Protein 7KW3 (pdb70)

Secondary structure (DSSP, 8-state):
-PPP-SHHHHHHHHHHHHHHT-S---TT-BTTTTT--HHHHHHHHHHHHHTTEE--HHHHHH--BHHHHHHH-EE--

Organism: Thermobifida fusca (strain YX) (NCBI:txid269800)

Structure (mmCIF, N/CA/C/O backbone):
data_7KW3
#
_entry.id   7KW3
#
_cell.length_a   100.914
_cell.length_b   100.914
_cell.length_c   100.914
_cell.angle_alpha   90.000
_cell.angle_beta   90.000
_cell.angle_gamma   90.000
#
_symmetry.space_group_name_H-M   'P 43 3 2'
#
loop_
_entity.id
_entity.type
_entity.pdbx_description
1 polymer 'PCP domain'
2 non-polymer 'SULFATE ION'
3 water water
#
loop_
_atom_site.group_PDB
_atom_site.id
_atom_site.type_symbol
_atom_site.label_atom_id
_atom_site.label_alt_id
_atom_site.label_comp_id
_atom_site.label_asym_id
_atom_site.label_entity_id
_atom_site.label_seq_id
_atom_site.pdbx_PDB_ins_code
_atom_site.Cartn_x
_atom_site.Cartn_y
_atom_site.Cartn_z
_atom_site.occupancy
_atom_site.B_iso_or_equiv
_atom_site.auth_seq_id
_atom_site.auth_comp_id
_atom_site.auth_asym_id
_atom_site.auth_atom_id
_atom_site.pdbx_PDB_model_num
ATOM 1 N N . VAL A 1 2 ? -19.05454 16.06808 -6.72743 1.000 81.84116 3521 VAL A N 1
ATOM 2 C CA . VAL A 1 2 ? -18.90341 14.70235 -6.23176 1.000 86.36954 3521 VAL A CA 1
ATOM 3 C C . VAL A 1 2 ? -18.24721 13.82228 -7.30064 1.000 82.95566 3521 VAL A C 1
ATOM 4 O O . VAL A 1 2 ? -18.60599 13.90156 -8.47746 1.000 76.58154 3521 VAL A O 1
ATOM 8 N N . ARG A 1 3 ? -17.28586 12.99033 -6.87657 1.000 75.57214 3522 ARG A N 1
ATOM 9 C CA . ARG A 1 3 ? -16.38152 12.30040 -7.79718 1.000 75.60109 3522 ARG A CA 1
ATOM 10 C C . ARG A 1 3 ? -16.98392 10.98415 -8.28583 1.000 65.36972 3522 ARG A C 1
ATOM 11 O O . ARG A 1 3 ? -17.22355 10.06584 -7.49383 1.000 61.82325 3522 ARG A O 1
ATOM 19 N N . GLU A 1 4 ? -17.19248 10.88970 -9.59658 1.000 63.22872 3523 GLU A N 1
ATOM 20 C CA . GLU A 1 4 ? -17.74079 9.68939 -10.20269 1.000 61.79711 3523 GLU A CA 1
ATOM 21 C C . GLU A 1 4 ? -16.77663 8.51290 -10.06829 1.000 58.06685 3523 GLU A C 1
ATOM 22 O O . GLU A 1 4 ? -15.55827 8.68052 -10.15139 1.000 55.60814 3523 GLU A O 1
ATOM 28 N N . PRO A 1 5 ? -17.30070 7.30958 -9.88367 1.000 53.17465 3524 PRO A N 1
ATOM 29 C CA . PRO A 1 5 ? -16.43563 6.12577 -9.89749 1.000 51.74745 3524 PRO A CA 1
ATOM 30 C C . PRO A 1 5 ? -15.78766 5.94786 -11.26062 1.000 50.32469 3524 PRO A C 1
ATOM 31 O O . PRO A 1 5 ? -16.34906 6.30998 -12.30025 1.000 48.62185 3524 PRO A O 1
ATOM 35 N N . ALA A 1 6 ? -14.57453 5.40651 -11.25140 1.000 47.43935 3525 ALA A N 1
ATOM 36 C CA . ALA A 1 6 ? -13.83791 5.22594 -12.49235 1.000 47.90779 3525 ALA A CA 1
ATOM 37 C C . ALA A 1 6 ? -13.65758 3.76453 -12.86457 1.000 44.45248 3525 ALA A C 1
ATOM 38 O O . ALA A 1 6 ? -13.14216 3.47843 -13.94797 1.000 48.18758 3525 ALA A O 1
ATOM 40 N N . THR A 1 7 ? -14.05578 2.84011 -11.99735 1.000 44.07313 3526 THR A N 1
ATOM 41 C CA . THR A 1 7 ? -14.02174 1.41683 -12.29393 1.000 43.80700 3526 THR A CA 1
ATOM 42 C C . THR A 1 7 ? -15.32889 0.80152 -11.82630 1.000 44.26890 3526 THR A C 1
ATOM 43 O O . THR A 1 7 ? -16.06106 1.38535 -11.02127 1.000 40.77760 3526 THR A O 1
ATOM 47 N N . GLU A 1 8 ? -15.60715 -0.39130 -12.34952 1.000 40.71976 3527 GLU A N 1
ATOM 48 C CA . GLU A 1 8 ? -16.77458 -1.15690 -11.92682 1.000 44.68790 3527 GLU A CA 1
ATOM 49 C C . GLU A 1 8 ? -16.78643 -1.38673 -10.41229 1.000 42.98576 3527 GLU A C 1
ATOM 50 O O . GLU A 1 8 ? -17.83025 -1.23977 -9.76506 1.000 43.66981 3527 GLU A O 1
ATOM 56 N N . ALA A 1 9 ? -15.62645 -1.72114 -9.82013 1.000 42.67339 3528 ALA A N 1
ATOM 57 C CA . ALA A 1 9 ? -15.56590 -1.93507 -8.37058 1.000 37.93038 3528 ALA A CA 1
ATOM 58 C C . ALA A 1 9 ? -15.87102 -0.65218 -7.59819 1.000 40.52202 3528 ALA A C 1
ATOM 59 O O . ALA A 1 9 ? -16.64512 -0.67483 -6.63222 1.000 45.04069 3528 ALA A O 1
ATOM 61 N N . GLU A 1 10 ? -15.27890 0.47562 -8.00969 1.000 38.73972 3529 GLU A N 1
ATOM 62 C CA . GLU A 1 10 ? -15.62626 1.75846 -7.39967 1.000 42.14153 3529 GLU A CA 1
ATOM 63 C C . GLU A 1 10 ? -17.11885 2.03558 -7.49904 1.000 41.44675 3529 GLU A C 1
ATOM 64 O O . GLU A 1 10 ? -17.74231 2.43710 -6.51280 1.000 43.51785 3529 GLU A O 1
ATOM 70 N N . ALA A 1 11 ? -17.71511 1.80303 -8.67453 1.000 44.30998 3530 ALA A N 1
ATOM 71 C CA . ALA A 1 11 ? -19.12977 2.11570 -8.86270 1.000 44.41796 3530 ALA A CA 1
ATOM 72 C C . ALA A 1 11 ? -20.00938 1.24018 -7.98957 1.000 43.53945 3530 ALA A C 1
ATOM 73 O O . ALA A 1 11 ? -20.98793 1.72109 -7.40478 1.000 44.57916 3530 ALA A O 1
ATOM 75 N N . ALA A 1 12 ? -19.67055 -0.04279 -7.87971 1.000 38.55301 3531 ALA A N 1
ATOM 76 C CA . ALA A 1 12 ? -20.44760 -0.92055 -7.02020 1.000 41.10215 3531 ALA A CA 1
ATOM 77 C C . ALA A 1 12 ? -20.34570 -0.48399 -5.56121 1.000 42.10901 3531 ALA A C 1
ATOM 78 O O . ALA A 1 12 ? -21.36028 -0.42429 -4.85410 1.000 42.57353 3531 ALA A O 1
ATOM 80 N N . LEU A 1 13 ? -19.13662 -0.12838 -5.10681 1.000 39.76972 3532 LEU A N 1
ATOM 81 C CA . LEU A 1 13 ? -18.96520 0.23720 -3.70157 1.000 40.99261 3532 LEU A CA 1
ATOM 82 C C . LEU A 1 13 ? -19.60749 1.58983 -3.39008 1.000 46.17488 3532 LEU A C 1
ATOM 83 O O . LEU A 1 13 ? -20.17338 1.76952 -2.30354 1.000 46.04897 3532 LEU A O 1
ATOM 88 N N . CYS A 1 14 ? -19.53235 2.55053 -4.31992 1.000 40.06917 3533 CYS A N 1
ATOM 89 C CA . CYS A 1 14 ? -20.26875 3.80107 -4.14559 1.000 45.34663 3533 CYS A CA 1
ATOM 90 C C . CYS A 1 14 ? -21.74315 3.52951 -3.88747 1.000 47.55931 3533 CYS A C 1
ATOM 91 O O . CYS A 1 14 ? -22.33859 4.07556 -2.95210 1.000 53.19629 3533 CYS A O 1
ATOM 94 N N . ALA A 1 15 ? -22.35278 2.69419 -4.72657 1.000 42.95721 3534 ALA A N 1
ATOM 95 C CA . ALA A 1 15 ? -23.77196 2.41551 -4.58072 1.000 47.11714 3534 ALA A CA 1
ATOM 96 C C . ALA A 1 15 ? -24.05522 1.74811 -3.24383 1.000 48.64818 3534 ALA A C 1
ATOM 97 O O . ALA A 1 15 ? -25.03737 2.08466 -2.57023 1.000 49.29688 3534 ALA A O 1
ATOM 99 N N . VAL A 1 16 ? -23.18405 0.82111 -2.82866 1.000 46.20468 3535 VAL A N 1
ATOM 100 C CA . VAL A 1 16 ? -23.40303 0.09792 -1.58085 1.000 45.2911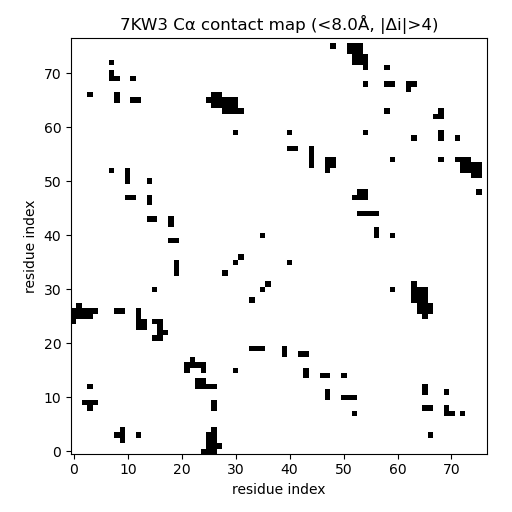3 3535 VAL A CA 1
ATOM 101 C C . VAL A 1 16 ? -23.18097 1.01110 -0.37473 1.000 46.13694 3535 VAL A C 1
ATOM 102 O O . VAL A 1 16 ? -23.92940 0.94187 0.60609 1.000 48.38227 3535 VAL A O 1
ATOM 106 N N . TYR A 1 17 ? -22.16045 1.88281 -0.42519 1.000 45.05229 3536 TYR A N 1
ATOM 107 C CA . TYR A 1 17 ? -21.99325 2.89723 0.61873 1.000 45.55279 3536 TYR A CA 1
ATOM 108 C C . TYR A 1 17 ? -23.25989 3.72111 0.78423 1.000 50.11237 3536 TYR A C 1
ATOM 109 O O . TYR A 1 17 ? -23.72803 3.94682 1.90460 1.000 49.41863 3536 TYR A O 1
ATOM 118 N N . ALA A 1 18 ? -23.80278 4.21758 -0.32862 1.000 45.77579 3537 ALA A N 1
ATOM 119 C CA . ALA A 1 18 ? -24.98906 5.05870 -0.25732 1.000 53.10450 3537 ALA A CA 1
ATOM 120 C C . ALA A 1 18 ? -26.16040 4.28855 0.33215 1.000 52.43419 3537 ALA A C 1
ATOM 121 O O . ALA A 1 18 ? -26.89470 4.81128 1.17760 1.000 51.48299 3537 ALA A O 1
ATOM 123 N N . GLU A 1 19 ? -26.32737 3.02969 -0.07635 1.000 47.51489 3538 GLU A N 1
ATOM 124 C CA . GLU A 1 19 ? -27.43883 2.23789 0.43284 1.000 50.13312 3538 GLU A CA 1
ATOM 125 C C . GLU A 1 19 ? -27.26278 1.93364 1.91759 1.000 54.69256 3538 GLU A C 1
ATOM 126 O O . GLU A 1 19 ? -28.21762 2.03360 2.69531 1.000 55.31340 3538 GLU A O 1
ATOM 132 N N . VAL A 1 20 ? -26.04479 1.57764 2.32980 1.000 47.98490 3539 VAL A N 1
ATOM 133 C CA . VAL A 1 20 ? -25.80613 1.17908 3.71429 1.000 49.82429 3539 VAL A CA 1
ATOM 134 C C . VAL A 1 20 ? -25.86762 2.38749 4.63712 1.000 51.27775 3539 VAL A C 1
ATOM 135 O O . VAL A 1 20 ? -26.41353 2.31035 5.74281 1.000 50.55543 3539 VAL A O 1
ATOM 139 N N . LEU A 1 21 ? -25.30144 3.51689 4.20784 1.000 49.11888 3540 LEU A N 1
ATOM 140 C CA . LEU A 1 21 ? -25.28176 4.72269 5.02618 1.000 51.61756 3540 LEU A CA 1
ATOM 141 C C . LEU A 1 21 ? -26.56965 5.53006 4.92630 1.000 54.76335 3540 LEU A C 1
ATOM 142 O O . LEU A 1 21 ? -26.70964 6.52683 5.64445 1.000 52.63188 3540 LEU A O 1
ATOM 147 N N . GLY A 1 22 ? -27.51288 5.12758 4.07298 1.000 52.90201 3541 GLY A N 1
ATOM 148 C CA . GLY A 1 22 ? -28.75600 5.86829 3.94604 1.000 53.50641 3541 GLY A CA 1
ATOM 149 C C . GLY A 1 22 ? -28.64760 7.16405 3.17646 1.000 57.78381 3541 GLY A C 1
ATOM 150 O O . GLY A 1 22 ? -29.48604 8.04672 3.34594 1.000 63.95392 3541 GLY A O 1
ATOM 151 N N . LEU A 1 23 ? -27.63770 7.30057 2.33021 1.000 58.0274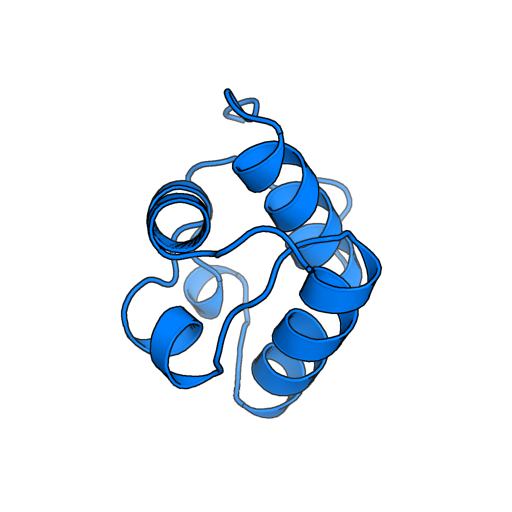3 3542 LEU A N 1
ATOM 152 C CA . LEU A 1 23 ? -27.41536 8.50391 1.54841 1.000 61.02431 3542 LEU A CA 1
ATOM 153 C C . LEU A 1 23 ? -27.93487 8.30556 0.12850 1.000 67.74372 354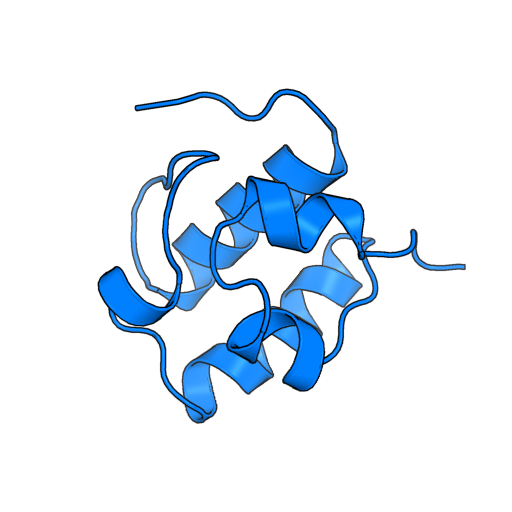2 LEU A C 1
ATOM 154 O O . LEU A 1 23 ? -28.16270 7.17848 -0.32274 1.000 65.81357 3542 LEU A O 1
ATOM 159 N N . ASP A 1 24 ? -28.14917 9.42938 -0.56621 1.000 72.35662 3543 ASP A N 1
ATOM 160 C CA . ASP A 1 24 ? -28.61797 9.37897 -1.95011 1.000 73.47284 3543 ASP A CA 1
ATOM 161 C 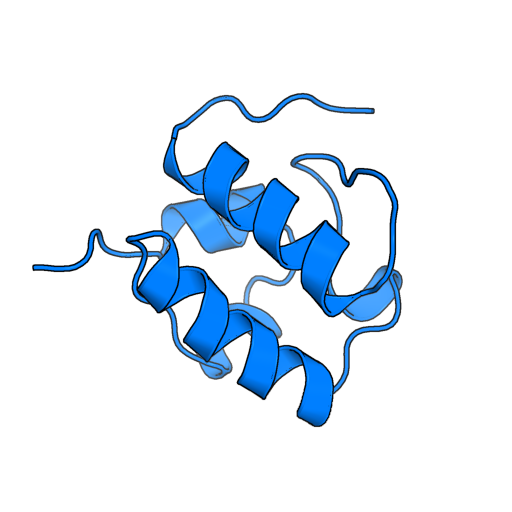C . ASP A 1 24 ? -27.52538 8.87569 -2.88189 1.000 70.16911 3543 ASP A C 1
ATOM 162 O O . ASP A 1 24 ? -27.74072 7.96432 -3.68991 1.000 66.09264 3543 ASP A O 1
ATOM 167 N N . LYS A 1 25 ? -26.34989 9.47859 -2.79130 1.000 68.46782 3544 LYS A N 1
ATOM 168 C CA . LYS A 1 25 ? -25.23875 9.13495 -3.65288 1.000 68.93774 3544 LYS A CA 1
ATOM 169 C C . LYS A 1 25 ? -23.97335 9.49438 -2.90073 1.000 66.52635 3544 LYS A C 1
ATOM 170 O O . LYS A 1 25 ? -23.97676 10.37429 -2.03451 1.000 67.95242 3544 LYS A O 1
ATOM 176 N N . VAL A 1 26 ? -22.89846 8.80353 -3.24120 1.000 60.34469 3545 VAL A N 1
ATOM 177 C CA . VAL A 1 26 ? -21.63630 8.88559 -2.52438 1.000 55.16753 3545 VAL A CA 1
ATOM 178 C C . VAL A 1 26 ? -20.51469 8.90175 -3.56164 1.000 63.47984 3545 VAL A C 1
ATOM 179 O O . VAL A 1 26 ? -20.58679 8.20176 -4.57975 1.000 57.06372 3545 VAL A O 1
ATOM 183 N N . GLY A 1 27 ? -19.49117 9.73679 -3.32614 1.000 61.44912 3546 GLY A N 1
ATOM 184 C CA . GLY A 1 27 ? -18.40690 9.85853 -4.27726 1.000 61.07753 3546 GLY A CA 1
ATOM 185 C C . GLY A 1 27 ? -17.36329 8.76175 -4.14287 1.000 58.08580 3546 GLY A C 1
ATOM 186 O O . GLY A 1 27 ? -17.24054 8.07756 -3.12571 1.000 56.10709 3546 GLY A O 1
ATOM 187 N N . ALA A 1 28 ? -16.57824 8.59298 -5.20321 1.000 56.49337 3547 ALA A N 1
ATOM 188 C CA . ALA A 1 28 ? -15.52419 7.58905 -5.15432 1.000 55.65931 3547 ALA A CA 1
ATOM 189 C C . ALA A 1 28 ? -14.42723 7.92073 -4.14793 1.000 51.47045 3547 ALA A C 1
ATOM 190 O O . ALA A 1 28 ? -13.61351 7.04849 -3.84088 1.000 52.63908 3547 ALA A O 1
ATOM 192 N N . ASP A 1 29 ? -14.37717 9.14546 -3.63509 1.000 50.72268 3548 ASP A N 1
ATOM 193 C CA . ASP A 1 29 ? -13.41809 9.52927 -2.61315 1.000 52.74840 3548 ASP A CA 1
ATOM 194 C C . ASP A 1 29 ? -14.02254 9.53236 -1.20820 1.000 55.17579 3548 ASP A C 1
ATOM 195 O O . ASP A 1 29 ? -13.38142 10.01156 -0.26953 1.000 52.47344 3548 ASP A O 1
ATOM 200 N N . ALA A 1 30 ? -15.22915 9.00307 -1.03875 1.000 53.94000 3549 ALA A N 1
ATOM 201 C CA . ALA A 1 30 ? -15.89329 9.04249 0.25501 1.000 56.66215 3549 ALA A CA 1
ATOM 202 C C . ALA A 1 30 ? -15.23286 8.10637 1.25947 1.000 54.16023 3549 ALA A C 1
ATOM 203 O O . ALA A 1 30 ? -14.82427 6.98744 0.92289 1.000 47.32759 3549 ALA A O 1
ATOM 205 N N . ASP A 1 31 ? -15.13899 8.58344 2.50051 1.000 56.08670 3550 ASP A N 1
ATOM 206 C CA . ASP A 1 31 ? -14.59784 7.82813 3.62265 1.000 51.65049 3550 ASP A CA 1
ATOM 207 C C . ASP A 1 31 ? -15.76555 7.23212 4.39352 1.000 50.88104 3550 ASP A C 1
ATOM 208 O O . ASP A 1 31 ? -16.61703 7.97448 4.89977 1.000 56.86782 3550 ASP A O 1
ATOM 213 N N . PHE A 1 32 ? -15.78592 5.90023 4.50501 1.000 48.85573 3551 PHE A N 1
ATOM 214 C CA . PHE A 1 32 ? -16.93673 5.21645 5.09433 1.000 48.19817 3551 PHE A CA 1
ATOM 215 C C . PHE A 1 32 ? -17.19321 5.67569 6.52990 1.000 51.65301 3551 PHE A C 1
ATOM 216 O O . PHE A 1 32 ? -18.34463 5.92129 6.91449 1.000 54.77755 3551 PHE A O 1
ATOM 224 N N . PHE A 1 33 ? -16.13629 5.83769 7.32736 1.000 47.16716 3552 PHE A N 1
ATOM 225 C CA . PHE A 1 33 ? -16.34229 6.23204 8.71719 1.000 55.11406 3552 PHE A CA 1
ATOM 226 C C . PHE A 1 33 ? -16.55559 7.73201 8.86980 1.000 57.94452 3552 PHE A C 1
ATOM 227 O O . PHE A 1 33 ? -17.25605 8.15985 9.79387 1.000 58.10115 3552 PHE A O 1
ATOM 235 N N . ALA A 1 34 ? -16.00745 8.54491 7.96905 1.000 58.62304 3553 ALA A N 1
ATOM 236 C CA . ALA A 1 34 ? -16.33336 9.96595 8.00872 1.000 61.61282 3553 ALA A CA 1
ATOM 237 C C . ALA A 1 34 ? -17.81153 10.20754 7.72540 1.000 58.06980 3553 ALA A C 1
ATOM 238 O O . ALA A 1 34 ? -18.36715 11.21632 8.17133 1.000 64.62024 3553 ALA A O 1
ATOM 240 N N . LEU A 1 35 ? -18.45645 9.30377 6.98846 1.000 58.90244 3554 LEU A N 1
ATOM 241 C CA . LEU A 1 35 ? -19.86016 9.42227 6.61615 1.000 58.27016 3554 LEU A CA 1
ATOM 242 C C . LEU A 1 35 ? -20.79215 8.72851 7.59713 1.000 61.16337 3554 LEU A C 1
ATOM 243 O O . LEU A 1 35 ? -21.98923 8.60140 7.31620 1.000 62.87809 3554 LEU A O 1
ATOM 248 N N . GLY A 1 36 ? -20.27106 8.26031 8.72536 1.000 58.99424 3555 GLY A N 1
ATOM 249 C CA . GLY A 1 36 ? -21.08450 7.64266 9.74626 1.000 61.36223 3555 GLY A CA 1
ATOM 250 C C . GLY A 1 36 ? -20.94718 6.13933 9.89034 1.000 62.43777 3555 GLY A C 1
ATOM 251 O O . GLY A 1 36 ? -21.76770 5.53275 10.58747 1.000 59.42826 3555 GLY A O 1
ATOM 252 N N . GLY A 1 37 ? -19.94625 5.51804 9.26894 1.000 55.20033 3556 GLY A N 1
ATOM 253 C CA . GLY A 1 37 ? -19.78683 4.08014 9.39550 1.000 54.56679 3556 GLY A CA 1
ATOM 254 C C . GLY A 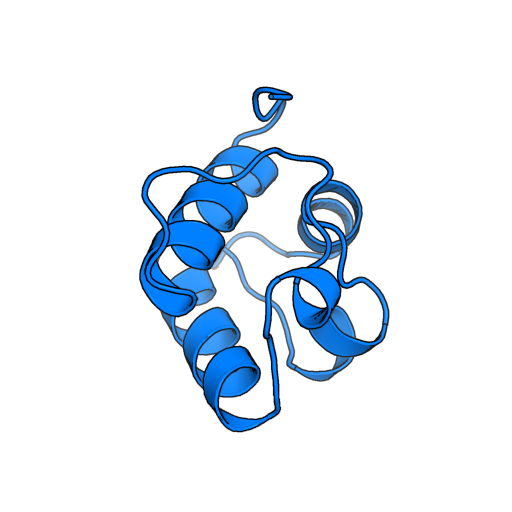1 37 ? -19.43582 3.65354 10.81143 1.000 53.39232 3556 GLY A C 1
ATOM 255 O O . GLY A 1 37 ? -18.90733 4.41996 11.61349 1.000 55.87863 3556 GLY A O 1
ATOM 256 N N . ASP A 1 38 ? -19.75503 2.39973 11.11861 1.000 52.38385 3557 ASP A N 1
ATOM 257 C CA . ASP A 1 38 ? -19.38877 1.75905 12.38117 1.000 52.36959 3557 ASP A CA 1
ATOM 258 C C . ASP A 1 38 ? -19.42176 0.24711 12.16124 1.000 45.69634 3557 ASP A C 1
ATOM 259 O O . ASP A 1 38 ? -19.65097 -0.21990 11.04117 1.000 51.53234 3557 ASP A O 1
ATOM 264 N N . SER A 1 39 ? -19.25820 -0.51927 13.24504 1.000 51.93868 3558 SER A N 1
ATOM 265 C CA . SER A 1 39 ? -19.15371 -1.97435 13.12230 1.000 51.39668 3558 SER A CA 1
ATOM 266 C C . SER A 1 39 ? -20.39775 -2.58768 12.49237 1.000 50.21065 3558 SER A C 1
ATOM 267 O O . SER A 1 39 ? -20.28612 -3.47003 11.63438 1.000 51.11142 3558 SER A O 1
ATOM 270 N N . VAL A 1 40 ? -21.58878 -2.13858 12.90180 1.000 45.11790 3559 VAL A N 1
ATOM 271 C CA . VAL A 1 40 ? -22.82146 -2.65482 12.31480 1.000 40.93284 3559 VAL A CA 1
ATOM 272 C C . VAL A 1 40 ? -22.85624 -2.36359 10.81938 1.000 47.70376 3559 VAL A C 1
ATOM 273 O O . VAL A 1 40 ? -23.13291 -3.24391 9.99430 1.000 47.02666 3559 VAL A O 1
ATOM 277 N N . LEU A 1 41 ? -22.59305 -1.11427 10.44885 1.000 45.52342 3560 LEU A N 1
ATOM 278 C CA . LEU A 1 41 ? -22.70130 -0.75368 9.04469 1.000 46.14658 3560 LEU A CA 1
ATOM 279 C C . LEU A 1 41 ? -21.58954 -1.38455 8.21660 1.000 46.07169 3560 LEU A C 1
ATOM 280 O O . LEU A 1 41 ? -21.78307 -1.63403 7.01982 1.000 43.99402 3560 LEU A O 1
ATOM 285 N N . THR A 1 42 ? -20.43353 -1.65493 8.83413 1.000 43.52508 3561 THR A N 1
ATOM 286 C CA . THR A 1 42 ? -19.35261 -2.34471 8.13410 1.000 44.23064 3561 THR A CA 1
ATOM 287 C C . THR A 1 42 ? -19.77236 -3.76250 7.77700 1.000 45.10443 3561 THR A C 1
ATOM 288 O O . THR A 1 42 ? -19.58141 -4.21573 6.64003 1.000 42.34068 3561 THR A O 1
ATOM 292 N N . LEU A 1 43 ? -20.35319 -4.47377 8.74622 1.000 44.05929 3562 LEU A N 1
ATOM 293 C CA . LEU A 1 43 ? -20.91291 -5.79405 8.48885 1.000 45.84631 3562 LEU A CA 1
ATOM 294 C C . LEU A 1 43 ? -21.85168 -5.75869 7.28812 1.000 47.26133 3562 LEU A C 1
ATOM 295 O O . LEU A 1 43 ? -21.76690 -6.60471 6.39303 1.000 43.97512 3562 LEU A O 1
ATOM 300 N N . ARG A 1 44 ? -22.74196 -4.76502 7.24227 1.000 44.47203 3563 ARG A N 1
ATOM 301 C CA . ARG A 1 44 ? -23.69958 -4.68762 6.14279 1.000 47.57140 3563 ARG A CA 1
ATOM 302 C C . ARG A 1 44 ? -23.00990 -4.38319 4.82388 1.000 46.81066 3563 ARG A C 1
ATOM 303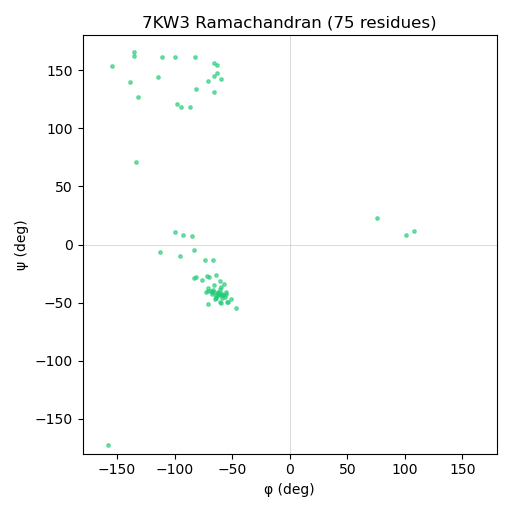 O O . ARG A 1 44 ? -23.37360 -4.94939 3.78623 1.000 45.87101 3563 ARG A O 1
ATOM 311 N N . LEU A 1 45 ? -22.02980 -3.47618 4.84524 1.000 43.20477 3564 LEU A N 1
ATOM 312 C CA . LEU A 1 45 ? -21.26946 -3.15841 3.64091 1.000 41.08840 3564 LEU A CA 1
ATOM 313 C C . LEU A 1 45 ? -20.61102 -4.40570 3.05766 1.000 42.99721 3564 LEU A C 1
ATOM 314 O O . LEU A 1 45 ? -20.65388 -4.62131 1.84339 1.000 41.95010 3564 LEU A O 1
ATOM 319 N N . VAL A 1 46 ? -20.01296 -5.24697 3.91011 1.000 41.21067 3565 VAL A N 1
ATOM 320 C CA . VAL A 1 46 ? -19.36207 -6.46924 3.43339 1.000 42.65209 3565 VAL A CA 1
ATOM 321 C C . VAL A 1 46 ? -20.36139 -7.37294 2.70901 1.000 44.56631 3565 VAL A C 1
ATOM 322 O O . VAL A 1 46 ? -20.09947 -7.83431 1.59226 1.000 42.09003 3565 VAL A O 1
ATOM 326 N N . HIS A 1 47 ? -21.51413 -7.64903 3.34136 1.000 41.84169 3566 HIS A N 1
ATOM 327 C CA . HIS A 1 47 ? -22.55047 -8.47680 2.71479 1.000 45.11891 3566 HIS A CA 1
ATOM 328 C C . HIS A 1 47 ? -23.03775 -7.88276 1.40181 1.000 43.11056 3566 HIS A C 1
ATOM 329 O O . HIS A 1 47 ? -23.23051 -8.60529 0.41794 1.000 41.34322 3566 HIS A O 1
ATOM 336 N N . ARG A 1 48 ? -23.31731 -6.58184 1.38752 1.000 40.39201 3567 ARG A N 1
ATOM 337 C CA . ARG A 1 48 ? -23.95209 -6.00640 0.21248 1.000 45.60083 3567 ARG A CA 1
ATOM 338 C C . ARG A 1 48 ? -22.95316 -5.83938 -0.92027 1.000 44.79331 3567 ARG A C 1
ATOM 339 O O . ARG A 1 48 ? -23.32283 -5.97386 -2.09147 1.000 44.41993 3567 ARG A O 1
ATOM 347 N N . ALA A 1 49 ? -21.68178 -5.61214 -0.58681 1.000 41.02144 3568 ALA A N 1
ATOM 348 C CA . ALA A 1 49 ? -20.63502 -5.61274 -1.60229 1.000 43.39762 3568 ALA A CA 1
ATOM 349 C C . ALA A 1 49 ? -20.53843 -6.97069 -2.28731 1.000 45.49780 3568 ALA A C 1
ATOM 350 O O . ALA A 1 49 ? -20.40505 -7.05113 -3.51558 1.000 41.63054 3568 ALA A O 1
ATOM 352 N N . ARG A 1 50 ? -20.61305 -8.05312 -1.51068 1.000 38.42769 3569 ARG A N 1
ATOM 353 C CA . ARG A 1 50 ? -20.59047 -9.36936 -2.12481 1.000 40.03460 3569 ARG A CA 1
ATOM 354 C C . ARG A 1 50 ? -21.79542 -9.55825 -3.04009 1.000 42.43565 3569 ARG A C 1
ATOM 355 O O . ARG A 1 50 ? -21.65555 -10.06870 -4.15821 1.000 44.37364 3569 ARG A O 1
ATOM 363 N N . SER A 1 51 ? -22.98788 -9.13866 -2.59348 1.000 39.55154 3570 SER A N 1
ATOM 364 C CA . SER A 1 51 ? -24.15435 -9.20030 -3.47147 1.000 44.85969 3570 SER A CA 1
ATOM 365 C C . SER A 1 51 ? -23.92180 -8.42508 -4.76158 1.000 43.82817 3570 SER A C 1
ATOM 366 O O . SER A 1 51 ? -24.40360 -8.83511 -5.81789 1.000 43.97187 3570 SER A O 1
ATOM 369 N N . ALA A 1 52 ? -23.17046 -7.32762 -4.70263 1.000 40.28739 3571 ALA A N 1
ATOM 370 C CA . ALA A 1 52 ? -22.86636 -6.54259 -5.89092 1.000 42.06087 3571 ALA A CA 1
ATOM 371 C C . ALA A 1 52 ? -21.66359 -7.06461 -6.66722 1.000 44.10986 3571 ALA A C 1
ATOM 372 O O . ALA A 1 52 ? -21.22999 -6.40838 -7.61610 1.000 47.32403 3571 ALA A O 1
ATOM 374 N N . GLY A 1 53 ? -21.11857 -8.21469 -6.30175 1.000 40.95213 3572 GLY A N 1
ATOM 375 C CA . GLY A 1 53 ? -20.07003 -8.83440 -7.08035 1.000 38.69998 3572 GLY A CA 1
ATOM 376 C C . GLY A 1 53 ? -18.65266 -8.65485 -6.57473 1.000 42.02463 3572 GLY A C 1
ATOM 377 O O . GLY A 1 53 ? -17.71792 -9.04608 -7.28025 1.000 42.29896 3572 GLY A O 1
ATOM 378 N N . TRP A 1 54 ? -18.45774 -8.10298 -5.37687 1.000 36.67650 3573 TRP A N 1
ATOM 379 C CA . TRP A 1 54 ? -17.12530 -7.74944 -4.90413 1.000 37.99365 3573 TRP A CA 1
ATOM 380 C C . TRP A 1 54 ? -16.89710 -8.26711 -3.48718 1.000 41.07670 3573 TRP A C 1
ATOM 381 O O . TRP A 1 54 ? -17.68960 -8.00909 -2.57238 1.000 39.23131 3573 TRP A O 1
ATOM 392 N N . GLU A 1 55 ? -15.80808 -9.00589 -3.32597 1.000 37.18809 3574 GLU A N 1
ATOM 393 C CA . GLU A 1 55 ? -15.45287 -9.66158 -2.07729 1.000 38.91456 3574 GLU A CA 1
ATOM 394 C C . GLU A 1 55 ? -14.50848 -8.76283 -1.29242 1.000 40.62017 3574 GLU A C 1
ATOM 395 O O . GLU A 1 55 ? -13.40522 -8.46767 -1.75967 1.000 40.30813 3574 GLU A O 1
ATOM 401 N N . ILE A 1 56 ? -14.93824 -8.33867 -0.10605 1.000 38.53477 3575 ILE A N 1
ATOM 402 C CA . ILE A 1 56 ? -14.09087 -7.60518 0.82375 1.000 37.42975 3575 ILE A CA 1
ATOM 403 C C . ILE A 1 56 ? -14.29728 -8.17337 2.21855 1.000 43.87387 3575 ILE A C 1
ATOM 404 O O . ILE A 1 56 ? -15.25086 -8.91199 2.48157 1.000 43.47523 3575 ILE A O 1
ATOM 409 N N . SER A 1 57 ? -13.38670 -7.81380 3.11757 1.000 43.13049 3576 SER A N 1
ATOM 410 C CA . SER A 1 57 ? -13.51195 -8.12141 4.53409 1.000 39.50006 3576 SER A CA 1
ATOM 411 C C . SER A 1 57 ? -13.75039 -6.85467 5.34971 1.000 43.68086 3576 SER A C 1
ATOM 412 O O . SER A 1 57 ? -13.46338 -5.73132 4.91426 1.000 42.70336 3576 SER A O 1
ATOM 415 N N . ALA A 1 58 ? -14.25789 -7.06107 6.56847 1.000 45.46327 3577 ALA A N 1
ATOM 416 C CA . ALA A 1 58 ? -14.35133 -5.96638 7.52634 1.000 40.97407 3577 ALA A CA 1
ATOM 417 C C . ALA A 1 58 ? -12.99203 -5.31721 7.75030 1.000 44.94482 3577 ALA A C 1
ATOM 418 O O . ALA A 1 58 ? -12.89780 -4.09150 7.85085 1.000 44.91425 3577 ALA A O 1
ATOM 420 N N . ARG A 1 59 ? -11.92682 -6.12701 7.84881 1.000 43.95385 3578 ARG A N 1
ATOM 421 C CA . ARG A 1 59 ? -10.58610 -5.56921 8.00961 1.000 45.78458 3578 ARG A CA 1
ATOM 422 C C . ARG A 1 59 ? -10.20947 -4.66966 6.83384 1.000 45.70914 3578 ARG A C 1
ATOM 423 O O . ARG A 1 59 ? -9.54552 -3.64392 7.02167 1.000 46.34942 3578 ARG A O 1
ATOM 431 N N . HIS A 1 60 ? -10.62378 -5.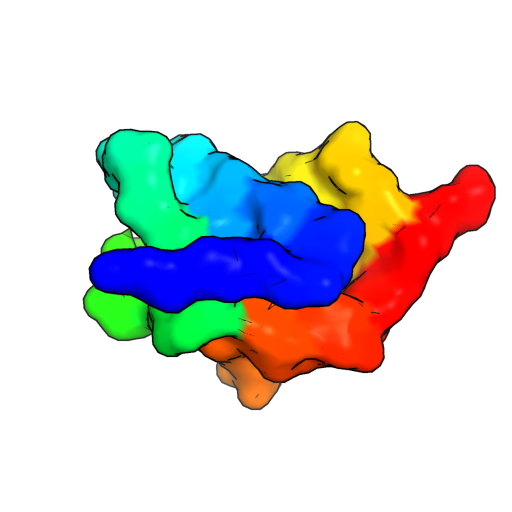03127 5.61703 1.000 40.91405 3579 HIS A N 1
ATOM 432 C CA . HIS A 1 60 ? -10.39364 -4.15677 4.46844 1.000 42.69244 3579 HIS A CA 1
ATOM 433 C C . HIS A 1 60 ? -11.04905 -2.79623 4.67162 1.000 44.74394 3579 HIS A C 1
ATOM 434 O O . HIS A 1 60 ? -10.44500 -1.75284 4.38502 1.000 40.58430 3579 HIS A O 1
ATOM 441 N N . VAL A 1 61 ? -12.28795 -2.78676 5.16870 1.000 40.62205 3580 VAL A N 1
ATOM 442 C CA . VAL A 1 61 ? -12.99832 -1.52739 5.35249 1.000 42.33864 3580 VAL A CA 1
ATOM 443 C C . VAL A 1 61 ? -12.29606 -0.65896 6.38948 1.000 46.24810 3580 VAL A C 1
ATOM 444 O O . VAL A 1 61 ? -12.07495 0.53799 6.16599 1.000 44.71252 3580 VAL A O 1
ATOM 448 N N . PHE A 1 62 ? -11.91296 -1.24736 7.52833 1.000 43.28584 3581 PHE A N 1
ATOM 449 C CA . PHE A 1 62 ? -11.26383 -0.45021 8.56241 1.000 47.15223 3581 PHE A CA 1
ATOM 450 C C . PHE A 1 62 ? -9.90846 0.06304 8.09577 1.000 50.60379 3581 PHE A C 1
ATOM 451 O O . PHE A 1 62 ? -9.52762 1.19366 8.41782 1.000 45.83250 3581 PHE A O 1
ATOM 459 N N . ARG A 1 63 ? -9.19299 -0.72532 7.29907 1.000 47.90005 3582 ARG A N 1
ATOM 460 C CA . ARG A 1 63 ? -7.87743 -0.31000 6.83184 1.000 52.60795 3582 ARG A CA 1
ATOM 461 C C . ARG A 1 63 ? -7.95784 0.60660 5.60266 1.000 52.18080 3582 ARG A C 1
ATOM 462 O O . ARG A 1 63 ? -7.08926 1.46325 5.42286 1.000 51.53345 3582 ARG A O 1
ATOM 470 N N . HIS A 1 64 ? -8.99109 0.48068 4.76699 1.000 47.05735 3583 HIS A N 1
ATOM 471 C CA . HIS A 1 64 ? -9.11659 1.27452 3.53959 1.000 49.93691 3583 HIS A CA 1
ATOM 472 C C . HIS A 1 64 ? -10.52338 1.84029 3.43066 1.000 45.55031 3583 HIS A C 1
ATOM 473 O O . HIS A 1 64 ? -11.31233 1.40215 2.58952 1.000 43.34611 3583 HIS A O 1
ATOM 480 N N . PRO A 1 65 ? -10.87513 2.81021 4.27324 1.000 45.33998 3584 PRO A N 1
ATOM 481 C CA . PRO A 1 65 ? -12.27838 3.26334 4.31132 1.000 45.74962 3584 PRO A CA 1
ATOM 482 C C . PRO A 1 65 ? -12.69764 4.11320 3.11427 1.000 47.30551 3584 PRO A C 1
ATOM 483 O O . PRO A 1 65 ? -13.90406 4.31651 2.92379 1.000 45.52278 3584 PRO A O 1
ATOM 487 N N . VAL A 1 66 ? -11.76607 4.59757 2.30182 1.000 43.73546 3585 VAL A N 1
ATOM 488 C CA . VAL A 1 66 ? -12.12396 5.36251 1.11131 1.000 42.63059 3585 VAL A CA 1
ATOM 489 C C . VAL A 1 66 ? -12.50375 4.39760 -0.00921 1.000 45.90588 3585 VAL A C 1
ATOM 490 O O . VAL A 1 66 ? -11.78694 3.42350 -0.26782 1.000 43.59880 3585 VAL A O 1
ATOM 494 N N . VAL A 1 67 ? -13.62815 4.68956 -0.68387 1.000 45.61899 3586 VAL A N 1
ATOM 495 C CA . VAL A 1 67 ? -14.17529 3.82178 -1.73555 1.000 42.96883 3586 VAL A CA 1
ATOM 496 C C . VAL A 1 67 ? -13.07795 3.37507 -2.70267 1.000 42.06855 3586 VAL A C 1
ATOM 497 O O . VAL A 1 67 ? -12.88004 2.17875 -2.93592 1.000 41.25739 3586 VAL A O 1
ATOM 501 N N . ALA A 1 68 ? -12.34818 4.33590 -3.27574 1.000 41.30211 3587 ALA A N 1
ATOM 502 C CA . ALA A 1 68 ? -11.35938 3.99283 -4.29359 1.000 45.80368 3587 ALA A CA 1
ATOM 503 C C . ALA A 1 68 ? -10.28921 3.06357 -3.73275 1.000 43.36367 3587 ALA A C 1
ATOM 504 O O . ALA A 1 68 ? -9.82194 2.15285 -4.42618 1.000 43.91229 3587 ALA A O 1
ATOM 506 N N . ASP A 1 69 ? -9.87479 3.28499 -2.48405 1.000 44.19655 3588 ASP A N 1
ATOM 507 C CA . ASP A 1 69 ? -8.89108 2.40043 -1.87125 1.000 40.91888 3588 ASP A CA 1
ATOM 508 C C . ASP A 1 69 ? -9.47540 1.01579 -1.61212 1.000 43.83767 3588 ASP A C 1
ATOM 509 O O . ASP A 1 69 ? -8.79800 0.00028 -1.80962 1.000 44.80648 3588 ASP A O 1
ATOM 514 N N . LEU A 1 70 ? -10.73572 0.96009 -1.17105 1.000 38.80997 3589 LEU A N 1
ATOM 515 C CA . LEU A 1 70 ? -11.37402 -0.31966 -0.90634 1.000 38.23595 3589 LEU A CA 1
ATOM 516 C C . LEU A 1 70 ? -11.56626 -1.10701 -2.19988 1.000 43.42961 3589 LEU A C 1
ATOM 517 O O . LEU A 1 70 ? -11.36867 -2.32898 -2.22728 1.000 40.08813 3589 LEU A O 1
ATOM 522 N N . ALA A 1 71 ? -11.92829 -0.41595 -3.28840 1.000 42.27243 3590 ALA A N 1
ATOM 523 C CA . ALA A 1 71 ? -12.10116 -1.08812 -4.57061 1.000 40.06870 3590 ALA A CA 1
ATOM 524 C C . ALA A 1 71 ? -10.80798 -1.73707 -5.03174 1.000 38.39760 3590 ALA A C 1
ATOM 525 O O . ALA A 1 71 ? -10.83852 -2.78812 -5.67927 1.000 40.86655 3590 ALA A O 1
ATOM 527 N N . ALA A 1 72 ? -9.66304 -1.14283 -4.68376 1.000 38.35845 3591 ALA A N 1
ATOM 528 C CA . ALA A 1 72 ? -8.38556 -1.66486 -5.15345 1.000 40.57288 3591 ALA A CA 1
ATOM 529 C C . ALA A 1 72 ? -7.99920 -2.97938 -4.47155 1.000 44.29450 3591 ALA A C 1
ATOM 530 O O . ALA A 1 72 ? -7.24867 -3.76940 -5.05822 1.000 47.73047 3591 ALA A O 1
ATOM 532 N N . VAL A 1 73 ? -8.46599 -3.23317 -3.23918 1.000 38.84438 3592 VAL A N 1
ATOM 533 C CA . VAL A 1 73 ? -8.18794 -4.52382 -2.59627 1.000 43.19899 3592 VAL A CA 1
ATOM 534 C C . VAL A 1 73 ? -9.30431 -5.54531 -2.76753 1.000 45.31321 3592 VAL A C 1
ATOM 535 O O . VAL A 1 73 ? -9.09504 -6.72454 -2.43263 1.000 46.17041 3592 VAL A O 1
ATOM 539 N N . ALA A 1 74 ? -10.47002 -5.14678 -3.27001 1.000 38.72476 3593 ALA A N 1
ATOM 540 C CA . ALA A 1 74 ? -11.54839 -6.09781 -3.48293 1.000 37.83660 3593 ALA A CA 1
ATOM 541 C C . ALA A 1 74 ? -11.14526 -7.15369 -4.50674 1.000 39.26720 3593 ALA A C 1
ATOM 542 O O . ALA A 1 74 ? -10.27062 -6.94608 -5.35191 1.000 41.69786 3593 ALA A O 1
ATOM 544 N N . GLN A 1 75 ? -11.78141 -8.31214 -4.40243 1.000 35.91910 3594 GLN A N 1
ATOM 545 C CA . GLN A 1 75 ? -11.68386 -9.28864 -5.46092 1.000 38.46747 3594 GLN A CA 1
ATOM 546 C C . GLN A 1 75 ? -13.05293 -9.47638 -6.09473 1.000 37.38681 3594 GLN A C 1
ATOM 547 O O . GLN A 1 75 ? -14.07278 -9.38814 -5.40390 1.000 41.86520 3594 GLN A O 1
ATOM 553 N N . PRO A 1 76 ? -13.11752 -9.68524 -7.40125 1.000 39.00668 3595 PRO A N 1
ATOM 554 C CA . PRO A 1 76 ? -14.39820 -10.06289 -8.00873 1.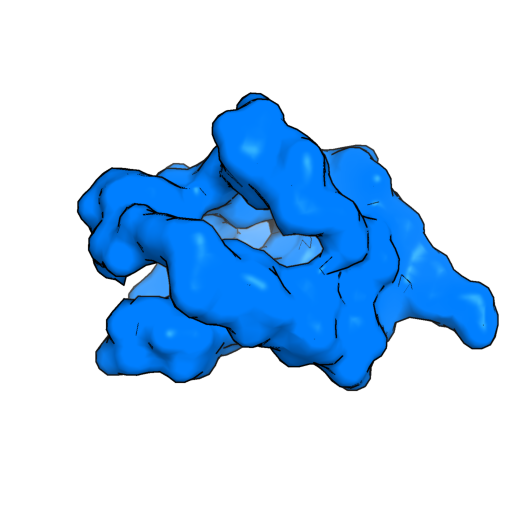000 40.71710 3595 PRO A CA 1
ATOM 555 C C . PRO A 1 76 ? -14.88349 -11.36049 -7.39079 1.000 45.86663 3595 PRO A C 1
ATOM 556 O O . PRO A 1 76 ? -14.08722 -12.24883 -7.07193 1.000 44.78755 3595 PRO A O 1
ATOM 560 N N . VAL A 1 77 ? -16.19857 -11.45304 -7.19318 1.000 43.82751 3596 VAL A N 1
ATOM 561 C CA . VAL A 1 77 ? -16.77465 -12.68984 -6.68621 1.000 51.39475 3596 VAL A CA 1
ATOM 562 C C . VAL A 1 77 ? -16.58696 -13.78877 -7.71737 1.000 56.29466 3596 VAL A C 1
ATOM 563 O O . VAL A 1 77 ? -16.88933 -13.60804 -8.90303 1.000 61.19185 3596 VAL A O 1
ATOM 567 N N . THR A 1 78 ? -16.08459 -14.93469 -7.26510 1.000 62.68298 3597 THR A N 1
ATOM 568 C CA . THR A 1 78 ? -15.77691 -16.08192 -8.12224 1.000 71.65000 3597 THR A CA 1
ATOM 569 C C . THR A 1 78 ? -16.95784 -16.57966 -8.97885 1.000 82.65591 3597 THR A C 1
ATOM 570 O O . THR A 1 78 ? -17.95109 -17.10310 -8.46837 1.000 83.27530 3597 THR A O 1
#

Solvent-accessible surface area: 4493 Å² total; per-residue (Å²): 153,145,102,41,90,76,135,9,24,40,18,0,9,65,8,0,8,105,12,27,65,78,151,135,8,7,1,73,14,44,0,61,84,73,47,13,69,80,84,31,1,106,101,0,28,104,85,0,123,102,48,27,45,68,16,42,45,205,63,0,108,189,48,30,39,0,34,72,0,12,88,52,11,115,77,56,164

Radius of gyration: 10.55 Å; Cα contacts (8 Å, |Δi|>4): 117; chains: 1; bounding box: 21×31×26 Å

Nearest PDB structures (foldseek):
  7kw3-assembly1_A  TM=1.013E+00  e=7.322E-15  Thermobifida fusca YX
  8jbr-assembly1_A  TM=9.134E-01  e=6.472E-07  Microcystis aeruginosa PCC 7806
  9bfg-assembly1_A  TM=9.352E-01  e=2.853E-06  Brevibacillus parabrevis
  5u3h-assembly1_A  TM=9.290E-01  e=2.682E-06  Yersinia pestis
  9be3-assembly2_B  TM=8.877E-01  e=2.063E-05  Brevibacillus parabrevis

Sequence (77 aa):
VREPATEAEAALCAVYAEVLGLDKVGADADFFALGGDSVLTLRLVHRARSAGWEISARHVFRHPVVADLAAVAQPVT

Foldseek 3Di:
DADDDDLQLNQLQVLLCVLLVHDTGHQFDFSVVSPDDPVSLVSSQVSSVVSFWHDDSVLCVVQRRSNSSSVPIDGDD

InterPro domains:
  IPR000873 AMP-dependent synthetase/ligase domain [PF00501] (462-809)
  IPR000873 AMP-dependent synthetase/ligase domain [PF00501] (1988-2325)
  IPR000873 AMP-dependent synthetase/ligase domain [PF00501] (3034-3371)
  IPR001242 Condensation domain [PF00668] (8-428)
  IPR001242 Condensation domain [PF00668] (1069-1411)
  IPR001242 Condensation domain [PF00668] (1538-1967)
  IPR001242 Condensation domain [PF00668] (2571-3013)
  IPR006162 Phosphopantetheine attachment site [PS00012] (991-1006)
  IPR006162 Phosphopantetheine attachment site [PS00012] (2509-2524)
  IPR006162 Phosphopantetheine attachment site [PS00012] (3553-3568)
  IPR009081 Phosphopantetheine binding ACP domain [PF00550] (968-1030)
  IPR009081 Phosphopantetheine binding ACP domain [PF00550] (2487-2550)
  IPR009081 Phosphopantetheine binding ACP domain [PF00550] (3531-3591)
  IPR009081 Phosphopantetheine binding ACP domain [PS50075] (961-1035)
  IPR009081 Phosphopantetheine binding ACP domain [PS50075] (2479-2554)
  IPR009081 Phosphopantetheine binding ACP domain [PS50075] (3523-3597)
  IPR010060 Non-ribosomal peptide synthase [TIGR01720] (1361-1516)
  IPR010071 Amino acid adenylation domain [TIGR01733] (483-883)
  IPR010071 Amino acid adenylation domain [TIGR01733] (2008-2399)
  IPR010071 Amino acid adenylation domain [TIGR01733] (3054-3445)

B-factor: mean 52.45, std 14.41, range [32.83, 140.31]